Protein AF-A0A6P0NG51-F1 (afdb_monomer)

Mean predicted aligned error: 6.43 Å

Sequence (88 aa):
MILPLSACASDPSPEQLLEQNQERWETQKLDNYRYRLQVSCYCIGEVTKPVVVEIRNGETTSIVAADSGKPVNRKFFNTYDSVSKLFD

pLDDT: mean 90.43, std 10.58, range [52.81, 97.88]

Nearest PDB structures (foldseek):
  2na2-assembly1_A  TM=2.993E-01  e=1.565E+00  Homo sapiens
  7e8r-assembly1_A-2  TM=4.000E-01  e=6.142E+00  Peduovirus P2
  7zj1-assembly1_A  TM=2.453E-01  e=3.001E+00  Homo sapiens
  1ekz-assembly1_A  TM=2.412E-01  e=3.894E+00  Drosophila melanogaster
  8dfv-assembly1_K  TM=2.605E-01  e=4.734E+00  Drosophila melanogaster

Structure (mmCIF, N/CA/C/O backbone):
data_AF-A0A6P0NG51-F1
#
_entry.id   AF-A0A6P0NG51-F1
#
loop_
_atom_site.group_PDB
_atom_site.id
_atom_site.type_symbol
_atom_site.label_atom_id
_atom_site.label_alt_id
_atom_site.label_comp_id
_atom_site.label_asym_id
_atom_site.label_entity_id
_atom_site.label_seq_id
_atom_site.pdbx_PDB_ins_code
_atom_site.Cartn_x
_atom_site.Cartn_y
_atom_site.Cartn_z
_atom_site.occupancy
_atom_site.B_iso_or_equiv
_atom_site.auth_seq_id
_atom_site.auth_comp_id
_atom_site.auth_asym_id
_atom_site.auth_atom_id
_atom_site.pdbx_PDB_model_num
ATOM 1 N N . MET A 1 1 ? -46.561 19.056 21.856 1.00 52.81 1 MET A N 1
ATOM 2 C CA . MET A 1 1 ? -45.566 18.392 20.987 1.00 52.81 1 MET A CA 1
ATOM 3 C C . MET A 1 1 ? -44.284 19.199 21.071 1.00 52.81 1 MET A C 1
ATOM 5 O O . MET A 1 1 ? -44.316 20.371 20.726 1.00 52.81 1 MET A O 1
ATOM 9 N N . ILE A 1 2 ? -43.218 18.625 21.626 1.00 58.28 2 ILE A N 1
ATOM 10 C CA . ILE A 1 2 ? -41.908 19.279 21.759 1.00 58.28 2 ILE A CA 1
ATOM 11 C C . ILE A 1 2 ? -41.091 18.852 20.536 1.00 58.28 2 ILE A C 1
ATOM 13 O O . ILE A 1 2 ? -40.855 17.661 20.356 1.00 58.28 2 ILE A O 1
ATOM 17 N N . LEU A 1 3 ? -40.734 19.803 19.672 1.00 56.31 3 LEU A N 1
ATOM 18 C CA . LEU A 1 3 ? -39.812 19.590 18.555 1.00 56.31 3 LEU A CA 1
ATOM 19 C C . LEU A 1 3 ? -38.386 19.545 19.125 1.00 56.31 3 LEU A C 1
ATOM 21 O O . LEU A 1 3 ? -37.951 20.555 19.684 1.00 56.31 3 LEU A O 1
ATOM 25 N N . PRO A 1 4 ? -37.658 18.417 19.041 1.00 64.62 4 PRO A N 1
ATOM 26 C CA . PRO A 1 4 ? -36.261 18.400 19.437 1.00 64.62 4 PRO A CA 1
ATOM 27 C C . PRO A 1 4 ? -35.471 19.305 18.486 1.00 64.62 4 PRO A C 1
ATOM 29 O O . PRO A 1 4 ? -35.603 19.213 17.265 1.00 64.62 4 PRO A O 1
ATOM 32 N N . LEU A 1 5 ? -34.660 20.195 19.056 1.00 55.72 5 LEU A N 1
ATOM 33 C CA . LEU A 1 5 ? -33.636 20.924 18.319 1.00 55.72 5 LEU A CA 1
ATOM 34 C C . LEU A 1 5 ? -32.648 19.895 17.769 1.00 55.72 5 LEU A C 1
ATOM 36 O O . LEU A 1 5 ? -31.833 19.349 18.510 1.00 55.72 5 LEU A O 1
ATOM 40 N N . SER A 1 6 ? -32.740 19.611 16.472 1.00 66.44 6 SER A N 1
ATOM 41 C CA . SER A 1 6 ? -31.675 18.913 15.765 1.00 66.44 6 SER A CA 1
ATOM 42 C C . SER A 1 6 ? -30.487 19.867 15.726 1.00 66.44 6 SER A C 1
ATOM 44 O O . SER 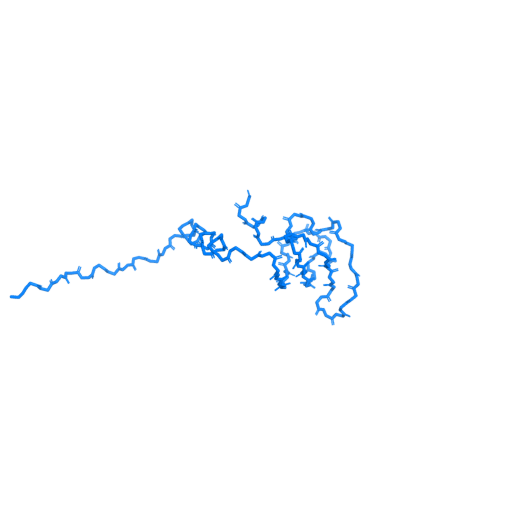A 1 6 ? -30.513 20.861 15.002 1.00 66.44 6 SER A O 1
ATOM 46 N N . ALA A 1 7 ? -29.469 19.605 16.544 1.00 63.12 7 ALA A N 1
ATOM 47 C CA . ALA A 1 7 ? -28.177 20.243 16.363 1.00 63.12 7 ALA A CA 1
ATOM 48 C C . ALA A 1 7 ? -27.706 19.928 14.936 1.00 63.12 7 ALA A C 1
ATOM 50 O O . ALA A 1 7 ? -27.757 18.769 14.515 1.00 63.12 7 ALA A O 1
ATOM 51 N N . CYS A 1 8 ? -27.288 20.939 14.173 1.00 68.38 8 CYS A N 1
ATOM 52 C CA . CYS A 1 8 ? -26.509 20.686 12.968 1.00 68.38 8 CYS A CA 1
ATOM 53 C C . CYS A 1 8 ? -25.279 19.900 13.422 1.00 68.38 8 CYS A C 1
ATOM 55 O O . CYS A 1 8 ? -24.507 20.407 14.236 1.00 68.38 8 CYS A O 1
ATOM 57 N N . ALA A 1 9 ? -25.137 18.651 12.980 1.00 69.50 9 ALA A N 1
ATOM 58 C CA . ALA A 1 9 ? -23.911 17.915 13.225 1.00 69.50 9 ALA A CA 1
ATOM 59 C C . ALA A 1 9 ? -22.780 18.705 12.559 1.00 69.50 9 ALA A C 1
ATOM 61 O O . ALA A 1 9 ? -22.842 18.977 11.361 1.00 69.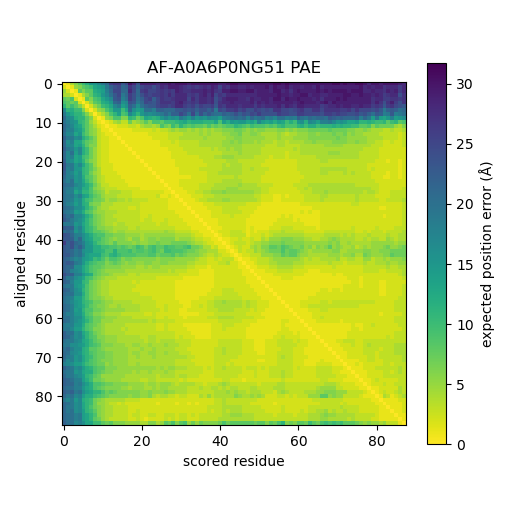50 9 ALA A O 1
ATOM 62 N N . SER A 1 10 ? -21.807 19.145 13.352 1.00 75.94 10 SER A N 1
ATOM 63 C CA . SER A 1 10 ? -20.559 19.698 12.839 1.00 75.94 10 SER A CA 1
ATOM 64 C C . SER A 1 10 ? -19.901 18.660 11.935 1.00 75.94 10 SER A C 1
ATOM 66 O O . SER A 1 10 ? -20.007 17.461 12.213 1.00 75.94 10 SER A O 1
ATOM 68 N N . ASP A 1 11 ? -19.199 19.100 10.891 1.00 86.81 11 ASP A N 1
ATOM 69 C CA . ASP A 1 11 ? -18.364 18.182 10.124 1.00 86.81 11 ASP A CA 1
ATOM 70 C C . ASP A 1 11 ? -17.367 17.493 11.072 1.00 86.81 11 ASP A C 1
ATOM 72 O O . ASP A 1 11 ? -16.800 18.159 11.950 1.00 86.81 11 ASP A O 1
ATOM 76 N N . PRO A 1 12 ? -17.173 16.168 10.947 1.00 88.06 12 PRO A N 1
ATOM 77 C CA . PRO A 1 12 ? -16.201 15.459 11.760 1.00 88.06 12 PRO A CA 1
ATOM 78 C C . PRO A 1 12 ? -14.807 16.043 11.527 1.00 88.06 12 PRO A C 1
ATOM 80 O O . PRO A 1 12 ? -14.432 16.366 10.395 1.00 88.06 12 PRO A O 1
ATOM 83 N N . SER A 1 13 ? -14.030 16.165 12.600 1.00 93.88 13 SER A N 1
ATOM 84 C CA . SER A 1 13 ? -12.632 16.564 12.493 1.00 93.88 13 SER A CA 1
ATOM 85 C C . SER A 1 13 ? -11.840 15.536 11.667 1.00 93.88 13 SER A C 1
ATOM 87 O O . SER A 1 13 ? -12.268 14.384 11.527 1.00 93.88 13 SER A O 1
ATOM 89 N N . PRO A 1 14 ? -10.673 15.906 11.117 1.00 94.25 14 PRO A N 1
ATOM 90 C CA . PRO A 1 14 ? -9.804 14.958 10.424 1.00 94.25 14 PRO A CA 1
ATOM 91 C C . PRO A 1 14 ? -9.469 13.712 11.258 1.00 94.25 14 PRO A C 1
ATOM 93 O O . PRO A 1 14 ? -9.438 12.609 10.718 1.00 94.25 14 PRO A O 1
ATOM 96 N N . GLU A 1 15 ? -9.284 13.869 12.569 1.00 93.88 15 GLU A N 1
ATOM 97 C CA . GLU A 1 15 ? -9.017 12.769 13.502 1.00 93.88 15 GLU A CA 1
ATOM 98 C C . GLU A 1 15 ? -10.233 11.841 13.620 1.00 93.88 15 GLU A C 1
ATOM 100 O O . 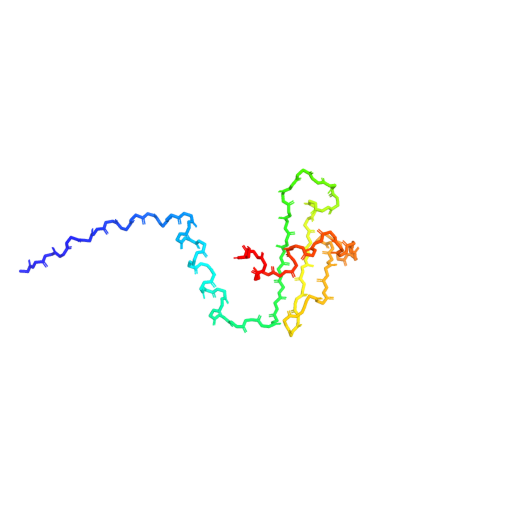GLU A 1 15 ? -10.105 10.628 13.476 1.00 93.88 15 GLU A O 1
ATOM 105 N N . GLN A 1 16 ? -11.436 12.408 13.761 1.00 94.88 16 GLN A N 1
ATOM 106 C CA . GLN A 1 16 ? -12.680 11.631 13.797 1.00 94.88 16 GLN A CA 1
ATOM 107 C C . GLN A 1 16 ? -12.948 10.905 12.474 1.00 94.88 16 GLN A C 1
ATOM 109 O O . GLN A 1 16 ? -13.522 9.816 12.465 1.00 94.88 16 GLN A O 1
ATOM 114 N N . LEU A 1 17 ? -12.565 11.503 11.343 1.00 94.88 17 LEU A N 1
ATOM 115 C CA . LEU A 1 17 ? -12.647 10.859 10.034 1.00 94.88 17 LEU A CA 1
ATOM 116 C C . LEU A 1 17 ? -11.645 9.710 9.906 1.00 94.88 17 LEU A C 1
ATOM 118 O O . LEU A 1 17 ? -11.986 8.691 9.303 1.00 94.88 17 LEU A O 1
ATOM 122 N N . LEU A 1 18 ? -10.433 9.858 10.445 1.00 94.50 18 LEU A N 1
ATOM 123 C CA . LEU A 1 18 ? -9.431 8.795 10.446 1.00 94.50 18 LEU A CA 1
ATOM 124 C C . LEU A 1 18 ? -9.930 7.586 11.245 1.00 94.50 18 LEU A C 1
ATOM 126 O O . LEU A 1 18 ? -9.990 6.490 10.689 1.00 94.50 18 LEU A O 1
ATOM 130 N N . GLU A 1 19 ? -10.391 7.808 12.478 1.00 95.44 19 GLU A N 1
ATOM 131 C CA . GLU A 1 19 ? -10.951 6.764 13.351 1.00 95.44 19 GLU A CA 1
ATOM 132 C C . GLU A 1 19 ? -12.143 6.053 12.691 1.00 95.44 19 GLU A C 1
ATOM 134 O O . GLU A 1 19 ? -12.156 4.828 12.570 1.00 95.44 19 GLU A O 1
ATOM 139 N N . GLN A 1 20 ? -13.108 6.806 12.148 1.00 95.88 20 GLN A N 1
ATOM 140 C CA . GLN A 1 20 ? -14.266 6.219 11.461 1.00 95.88 20 GLN A CA 1
ATOM 141 C C . GLN A 1 20 ? -13.874 5.364 10.249 1.00 95.88 20 GLN A C 1
ATOM 143 O O . GLN A 1 20 ? -14.519 4.351 9.968 1.00 95.88 20 GLN A O 1
ATOM 148 N N . ASN A 1 21 ? -12.859 5.770 9.483 1.00 95.81 21 ASN A N 1
ATOM 149 C CA . ASN A 1 21 ? -12.405 4.987 8.333 1.00 95.81 21 ASN A CA 1
ATOM 150 C C . ASN A 1 21 ? -11.592 3.759 8.755 1.00 95.81 21 ASN A C 1
ATOM 152 O O . ASN A 1 21 ? -11.714 2.723 8.099 1.00 95.81 21 ASN A O 1
ATOM 156 N N . GLN A 1 22 ? -10.838 3.845 9.853 1.00 96.44 22 GLN A N 1
ATOM 157 C CA . GLN A 1 22 ? -10.155 2.698 10.442 1.00 96.44 22 GLN A CA 1
ATOM 158 C C . GLN A 1 22 ? -11.163 1.645 10.917 1.00 96.44 22 GLN A C 1
ATOM 160 O O . GLN A 1 22 ? -11.089 0.493 10.492 1.00 96.44 22 GLN A O 1
ATOM 165 N N . GLU A 1 23 ? -12.183 2.044 11.681 1.00 97.19 23 GLU A N 1
ATOM 166 C CA . GLU A 1 23 ? -13.244 1.134 12.138 1.00 97.19 23 GLU A CA 1
ATOM 167 C C . GLU A 1 23 ? -13.977 0.469 10.964 1.00 97.19 23 GLU A C 1
ATOM 169 O O . GLU A 1 23 ? -14.235 -0.742 10.964 1.00 97.19 23 GLU A O 1
ATOM 174 N N . ARG A 1 24 ? -14.295 1.249 9.920 1.00 96.50 24 ARG A N 1
ATOM 175 C CA . ARG A 1 24 ? -14.913 0.731 8.688 1.00 96.50 24 ARG A CA 1
ATOM 176 C C . ARG A 1 24 ? -14.017 -0.270 7.971 1.00 96.50 24 ARG A C 1
ATOM 178 O O . ARG A 1 24 ? -14.534 -1.224 7.391 1.00 96.50 24 ARG A O 1
ATOM 185 N N . TRP A 1 25 ? -12.708 -0.046 7.951 1.00 96.12 25 TRP A N 1
ATOM 186 C CA . TRP A 1 25 ? -11.751 -0.966 7.346 1.00 96.12 25 TRP A CA 1
ATOM 187 C C . TRP A 1 25 ? -11.673 -2.277 8.138 1.00 96.12 25 TRP A C 1
ATOM 189 O O . TRP A 1 25 ? -11.908 -3.350 7.578 1.00 96.12 25 TRP A O 1
ATOM 199 N N . GLU A 1 26 ? -11.444 -2.190 9.448 1.00 95.44 26 GLU A N 1
ATOM 200 C CA . GLU A 1 26 ? -11.290 -3.343 10.344 1.00 95.44 26 GLU A CA 1
ATOM 201 C C . GLU A 1 26 ? -12.555 -4.216 10.399 1.00 95.44 26 GLU A C 1
ATOM 203 O O . GLU A 1 26 ? -12.475 -5.449 10.385 1.00 95.44 26 GLU A O 1
ATOM 208 N N . THR A 1 27 ? -13.741 -3.597 10.368 1.00 97.69 27 THR A N 1
ATOM 209 C CA . THR A 1 27 ? -15.030 -4.313 10.394 1.00 97.69 27 THR A CA 1
ATOM 210 C C . THR A 1 27 ? -15.238 -5.207 9.170 1.00 97.69 27 THR A C 1
ATOM 212 O O . THR A 1 27 ? -15.909 -6.237 9.266 1.00 97.69 27 THR A O 1
ATOM 215 N N . GLN A 1 28 ? -14.662 -4.851 8.018 1.00 96.50 28 GLN A N 1
ATOM 216 C CA . GLN A 1 28 ? -14.847 -5.618 6.785 1.00 96.50 28 GLN A CA 1
ATOM 217 C C . GLN A 1 28 ? -14.047 -6.924 6.752 1.00 96.50 28 GLN A C 1
ATOM 219 O O . GLN A 1 28 ? -14.415 -7.816 5.988 1.00 96.50 28 GLN A O 1
ATOM 224 N N . LYS A 1 29 ? -12.984 -7.053 7.563 1.00 94.88 29 LYS A N 1
ATOM 225 C CA . LYS A 1 29 ? -12.147 -8.268 7.646 1.00 94.88 29 LYS A CA 1
ATOM 226 C C . LYS A 1 29 ? -11.703 -8.774 6.261 1.00 94.88 29 LYS A C 1
ATOM 228 O O . LYS A 1 29 ? -11.865 -9.946 5.925 1.00 94.88 29 LYS A O 1
ATOM 233 N N . LEU A 1 30 ? -11.213 -7.861 5.418 1.00 95.44 30 LEU A N 1
ATOM 234 C CA . LEU A 1 30 ? -10.813 -8.171 4.045 1.00 95.44 30 LEU A CA 1
ATOM 235 C C . LEU A 1 30 ? -9.414 -8.790 4.000 1.00 95.44 30 LEU A C 1
ATOM 237 O O . LEU A 1 30 ? -8.417 -8.091 4.154 1.00 95.44 30 LEU A O 1
ATOM 241 N N . ASP A 1 31 ? -9.339 -10.067 3.640 1.00 96.12 31 ASP A N 1
ATOM 242 C CA . ASP A 1 31 ? -8.056 -10.738 3.376 1.00 96.12 31 ASP A CA 1
ATOM 243 C C . ASP A 1 31 ? -7.656 -10.705 1.892 1.00 96.12 31 ASP A C 1
ATOM 245 O O . ASP A 1 31 ? -6.542 -11.078 1.524 1.00 96.12 31 ASP A O 1
ATOM 249 N N . ASN A 1 32 ? -8.574 -10.297 1.012 1.00 97.75 32 ASN A N 1
ATOM 250 C CA . ASN A 1 32 ? -8.394 -10.310 -0.436 1.00 97.75 32 ASN A CA 1
ATOM 251 C C . ASN A 1 32 ? -8.924 -9.014 -1.043 1.00 97.75 32 ASN A C 1
ATOM 253 O O . ASN A 1 32 ? -10.136 -8.802 -1.091 1.00 97.75 32 ASN A O 1
ATOM 257 N N . TYR A 1 33 ? -8.034 -8.159 -1.536 1.00 97.56 33 TYR A N 1
ATOM 258 C CA . TYR A 1 33 ? -8.423 -6.880 -2.123 1.00 97.56 33 TYR A CA 1
ATOM 259 C C . TYR A 1 33 ? -7.352 -6.343 -3.070 1.00 97.56 33 TYR A C 1
ATOM 261 O O . TYR A 1 33 ? -6.224 -6.832 -3.137 1.00 97.56 33 TYR A O 1
ATOM 269 N N . ARG A 1 34 ? -7.734 -5.329 -3.844 1.00 97.06 34 ARG A N 1
ATOM 270 C CA . ARG A 1 34 ? -6.857 -4.638 -4.786 1.00 97.06 34 ARG A CA 1
ATOM 271 C C . ARG A 1 34 ? -7.179 -3.156 -4.774 1.00 97.06 34 ARG A C 1
ATOM 273 O O . ARG A 1 34 ? -8.352 -2.793 -4.823 1.00 97.06 34 ARG A O 1
ATOM 280 N N . TYR A 1 35 ? -6.154 -2.316 -4.775 1.00 96.31 35 TYR A N 1
ATOM 281 C CA . TYR A 1 35 ? -6.318 -0.864 -4.794 1.00 96.31 35 TYR A CA 1
ATOM 282 C C . TYR A 1 35 ? -5.263 -0.192 -5.671 1.00 96.31 35 TYR A C 1
ATOM 284 O O . TYR A 1 35 ? -4.247 -0.788 -6.036 1.00 96.31 35 TYR A O 1
ATOM 292 N N . ARG A 1 36 ? -5.538 1.059 -6.045 1.00 96.62 36 ARG A N 1
ATOM 293 C CA . ARG A 1 36 ? -4.594 1.930 -6.744 1.00 96.62 36 ARG A CA 1
ATOM 294 C C . ARG A 1 36 ? -3.944 2.850 -5.718 1.00 96.62 36 ARG A C 1
ATOM 296 O O . ARG A 1 36 ? -4.651 3.578 -5.029 1.00 96.62 36 ARG A O 1
ATOM 303 N N . LEU A 1 37 ? -2.620 2.826 -5.647 1.00 95.19 37 LEU A N 1
ATOM 304 C CA . LEU A 1 37 ? -1.821 3.674 -4.769 1.00 95.19 37 LEU A CA 1
ATOM 305 C C . LEU A 1 37 ? -1.135 4.761 -5.595 1.00 95.19 37 LEU A C 1
ATOM 307 O O . LEU A 1 37 ? -0.546 4.469 -6.635 1.00 95.19 37 LEU A O 1
ATOM 311 N N . GLN A 1 38 ? -1.172 5.998 -5.109 1.00 94.38 38 GLN A N 1
ATOM 312 C CA . GLN A 1 38 ? -0.339 7.088 -5.602 1.00 94.38 38 GLN A CA 1
ATOM 313 C C . GLN A 1 38 ? 0.281 7.798 -4.403 1.00 94.38 38 GLN A C 1
ATOM 315 O O . GLN A 1 38 ? -0.436 8.307 -3.545 1.00 94.38 38 GLN A O 1
ATOM 320 N N . VAL A 1 39 ? 1.611 7.827 -4.351 1.00 91.56 39 VAL A N 1
ATOM 321 C CA . VAL A 1 39 ? 2.348 8.473 -3.265 1.00 91.56 39 VAL A CA 1
ATOM 322 C C . VAL A 1 39 ? 2.747 9.877 -3.703 1.00 91.56 39 VAL A C 1
ATOM 324 O O . VAL A 1 39 ? 3.365 10.060 -4.752 1.00 91.56 39 VAL A O 1
ATOM 327 N N . SER A 1 40 ? 2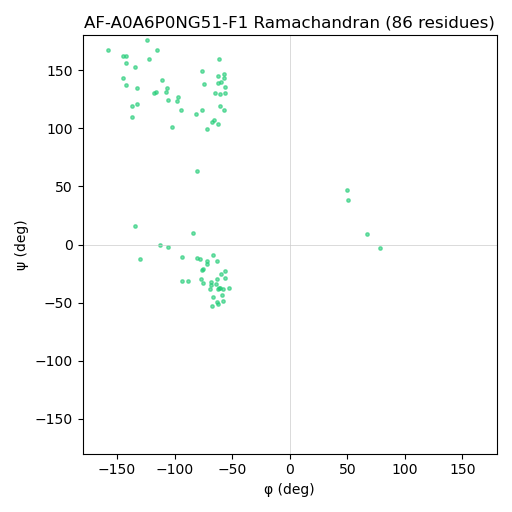.409 10.875 -2.891 1.00 91.62 40 SER A N 1
ATOM 328 C CA . SER A 1 40 ? 2.868 12.250 -3.083 1.00 91.62 40 SER A CA 1
ATOM 329 C C . SER A 1 40 ? 3.996 12.546 -2.098 1.00 91.62 40 SER A C 1
ATOM 331 O O . SER A 1 40 ? 3.746 12.784 -0.920 1.00 91.62 40 SER A O 1
ATOM 333 N N . CYS A 1 41 ? 5.244 12.509 -2.572 1.00 89.12 41 CYS A N 1
ATOM 334 C CA . CYS A 1 41 ? 6.436 12.822 -1.783 1.00 89.12 41 CYS A CA 1
ATOM 335 C C . CYS A 1 41 ? 7.515 13.524 -2.615 1.00 89.12 41 CYS A C 1
ATOM 337 O O . CYS A 1 41 ? 7.529 13.438 -3.843 1.00 89.12 41 CYS A O 1
ATOM 339 N N . TYR A 1 42 ? 8.469 14.170 -1.936 1.00 92.12 42 TYR A N 1
ATOM 340 C CA . TYR A 1 42 ? 9.723 14.629 -2.543 1.00 92.12 42 TYR A CA 1
ATOM 341 C C . TYR A 1 42 ? 10.721 13.461 -2.656 1.00 92.12 42 TYR A C 1
ATOM 343 O O . TYR A 1 42 ? 11.749 13.403 -1.987 1.00 92.12 42 TYR A O 1
ATOM 351 N N . CYS A 1 43 ? 10.343 12.467 -3.451 1.00 87.81 43 CYS A N 1
ATOM 352 C CA . CYS A 1 43 ? 11.030 11.194 -3.653 1.00 87.81 43 CYS A CA 1
ATOM 353 C C . CYS A 1 43 ? 11.328 10.999 -5.150 1.00 87.81 43 CYS A C 1
ATOM 355 O O . CYS A 1 43 ? 10.952 11.823 -5.985 1.00 87.81 43 CYS A O 1
ATOM 357 N N . ILE A 1 44 ? 12.023 9.918 -5.519 1.00 87.75 44 ILE A N 1
ATOM 358 C CA . ILE A 1 44 ? 12.308 9.640 -6.934 1.00 87.75 44 ILE A CA 1
ATOM 359 C C . ILE A 1 44 ? 11.005 9.436 -7.722 1.00 87.75 44 ILE A C 1
ATOM 361 O O . ILE A 1 44 ? 10.045 8.846 -7.224 1.00 87.75 44 ILE A O 1
ATOM 365 N N . GLY A 1 45 ? 10.988 9.879 -8.981 1.00 87.31 45 GLY A N 1
ATOM 366 C CA . GLY A 1 45 ? 9.773 9.896 -9.806 1.00 87.31 45 GLY A CA 1
ATOM 367 C C . GLY A 1 45 ? 9.160 8.523 -10.110 1.00 87.31 45 GLY A C 1
ATOM 368 O O . GLY A 1 45 ? 8.023 8.455 -10.558 1.00 87.31 45 GLY A O 1
ATOM 369 N N . GLU A 1 46 ? 9.878 7.422 -9.879 1.00 85.81 46 GLU A N 1
ATOM 370 C CA . GLU A 1 46 ? 9.303 6.074 -9.980 1.00 85.81 46 GLU A CA 1
ATOM 371 C C . GLU A 1 46 ? 8.275 5.805 -8.869 1.00 85.81 46 GLU A C 1
ATOM 373 O O . GLU A 1 46 ? 7.262 5.163 -9.124 1.00 85.81 46 GLU A O 1
ATOM 378 N N . VAL A 1 47 ? 8.491 6.346 -7.664 1.00 90.31 47 VAL A N 1
ATOM 379 C CA . VAL A 1 47 ? 7.615 6.125 -6.496 1.00 90.31 47 VAL A CA 1
ATOM 380 C C . VAL A 1 47 ? 6.332 6.947 -6.585 1.00 90.31 47 VAL A C 1
ATOM 382 O O . VAL A 1 47 ? 5.287 6.529 -6.092 1.00 90.31 47 VAL A O 1
ATOM 385 N N . THR A 1 48 ? 6.389 8.107 -7.241 1.00 93.62 48 THR A N 1
ATOM 386 C CA . THR A 1 48 ? 5.230 8.998 -7.384 1.00 9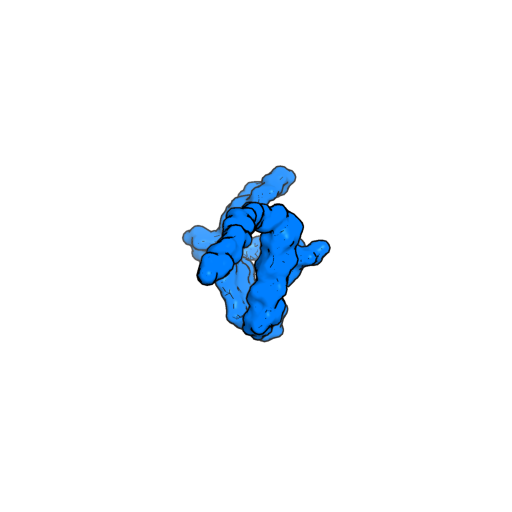3.62 48 THR A CA 1
ATOM 387 C C . THR A 1 48 ? 4.270 8.569 -8.493 1.00 93.62 48 THR A C 1
ATOM 389 O O . THR A 1 48 ? 3.146 9.074 -8.572 1.00 93.62 48 THR A O 1
ATOM 392 N N . LYS A 1 49 ? 4.674 7.623 -9.350 1.00 94.38 49 LYS A N 1
ATOM 393 C CA . LYS A 1 49 ? 3.795 7.049 -10.371 1.00 94.38 49 LYS A CA 1
ATOM 394 C C . LYS A 1 49 ? 2.789 6.087 -9.732 1.00 94.38 49 LYS A C 1
ATOM 396 O O . LYS A 1 49 ? 3.175 5.280 -8.890 1.00 94.38 49 LYS A O 1
ATOM 401 N N . PRO A 1 50 ? 1.510 6.116 -10.148 1.00 96.25 50 PRO A N 1
ATOM 402 C CA . PRO A 1 50 ? 0.518 5.219 -9.582 1.00 96.25 50 PRO A CA 1
ATOM 403 C C . PRO A 1 50 ? 0.833 3.740 -9.828 1.00 96.25 50 PRO A C 1
ATOM 405 O O . PRO A 1 50 ? 1.186 3.342 -10.943 1.00 96.25 50 PRO A O 1
ATOM 408 N N . VAL A 1 51 ? 0.602 2.919 -8.809 1.00 96.94 51 VAL A N 1
ATOM 409 C CA . VAL A 1 51 ? 0.708 1.456 -8.867 1.00 96.94 51 VAL A CA 1
ATOM 410 C C . VAL A 1 51 ? -0.614 0.802 -8.481 1.00 96.94 51 VAL A C 1
ATOM 412 O O . VAL A 1 51 ? -1.470 1.417 -7.844 1.00 96.94 51 VAL A O 1
ATOM 415 N N . VAL A 1 52 ? -0.798 -0.448 -8.887 1.00 97.81 52 VAL A N 1
ATOM 416 C CA . VAL A 1 52 ? -1.877 -1.317 -8.418 1.00 97.81 52 VAL A CA 1
ATOM 417 C C . VAL A 1 52 ? -1.265 -2.340 -7.476 1.00 97.81 52 VAL A C 1
ATOM 419 O O . VAL A 1 52 ? -0.328 -3.042 -7.859 1.00 97.81 52 VAL A O 1
ATOM 422 N N . VAL A 1 53 ? -1.799 -2.408 -6.261 1.00 97.31 53 VAL A N 1
ATOM 423 C CA . VAL A 1 53 ? -1.373 -3.338 -5.213 1.00 97.31 53 VAL A CA 1
ATOM 424 C C . VAL A 1 53 ? -2.454 -4.402 -5.054 1.00 97.31 53 VAL A C 1
ATOM 426 O O . VAL A 1 53 ? -3.639 -4.071 -4.969 1.00 97.31 53 VAL A O 1
ATOM 429 N N . GLU A 1 54 ? -2.057 -5.672 -5.041 1.00 97.88 54 GLU A N 1
ATOM 430 C CA . GLU A 1 54 ? -2.949 -6.811 -4.824 1.00 97.88 54 GLU A CA 1
ATOM 431 C C . GLU A 1 54 ? -2.558 -7.568 -3.559 1.00 97.88 54 GLU A C 1
ATOM 433 O O . GLU A 1 54 ? -1.387 -7.901 -3.359 1.00 97.88 54 GLU A O 1
ATOM 438 N N . ILE A 1 55 ? -3.560 -7.827 -2.719 1.00 97.44 55 ILE A N 1
ATOM 439 C CA . ILE A 1 55 ? -3.437 -8.545 -1.458 1.00 97.44 55 ILE A CA 1
ATOM 440 C C . ILE A 1 55 ? -4.255 -9.824 -1.570 1.00 97.44 55 ILE A C 1
ATOM 442 O O . ILE A 1 55 ? -5.419 -9.788 -1.988 1.00 97.44 55 ILE A O 1
ATOM 446 N N . ARG A 1 56 ? -3.649 -10.951 -1.194 1.00 97.88 56 ARG A N 1
ATOM 447 C CA . ARG A 1 56 ? -4.319 -12.250 -1.072 1.00 97.88 56 ARG A CA 1
ATOM 448 C C . ARG A 1 56 ? -3.933 -12.891 0.246 1.00 97.88 56 ARG A C 1
ATOM 450 O O . ARG A 1 56 ? -2.754 -12.921 0.579 1.00 97.88 56 ARG A O 1
ATOM 457 N N . ASN A 1 57 ? -4.918 -13.426 0.962 1.00 96.19 57 ASN A N 1
ATOM 458 C CA . ASN A 1 57 ? -4.737 -14.022 2.289 1.00 96.19 57 ASN A CA 1
ATOM 459 C C . ASN A 1 57 ? -3.974 -13.098 3.261 1.00 96.19 57 ASN A C 1
ATOM 461 O O . ASN A 1 57 ? -3.115 -13.556 4.007 1.00 96.19 57 ASN A O 1
ATOM 465 N N . GLY A 1 58 ? -4.245 -11.791 3.203 1.00 94.19 58 GLY A N 1
ATOM 466 C CA . GLY A 1 58 ? -3.602 -10.787 4.057 1.00 94.19 58 GLY A CA 1
ATOM 467 C C . GLY A 1 58 ? -2.188 -10.367 3.633 1.00 94.19 58 GLY A C 1
ATOM 468 O O . GLY A 1 58 ? -1.633 -9.448 4.230 1.00 94.19 58 GLY A O 1
ATOM 469 N N . GLU A 1 59 ? -1.614 -10.963 2.584 1.00 94.56 59 GLU A N 1
ATOM 470 C CA . GLU A 1 59 ? -0.259 -10.654 2.117 1.00 94.56 59 GLU A CA 1
ATOM 471 C C . GLU A 1 59 ? -0.249 -9.932 0.766 1.00 94.56 59 GLU A C 1
ATOM 473 O O . GLU A 1 59 ? -1.001 -10.269 -0.153 1.00 94.56 59 GLU A O 1
ATOM 478 N N . THR A 1 60 ? 0.657 -8.964 0.609 1.00 96.06 60 THR A N 1
ATOM 479 C CA . THR A 1 60 ? 0.911 -8.292 -0.671 1.00 96.06 60 THR A CA 1
ATOM 480 C C . THR A 1 60 ? 1.490 -9.282 -1.684 1.00 96.06 60 THR A C 1
ATOM 482 O O . THR A 1 60 ? 2.675 -9.631 -1.633 1.00 96.06 60 THR A O 1
ATOM 485 N N . THR A 1 61 ? 0.699 -9.695 -2.671 1.00 96.62 61 THR A N 1
ATOM 486 C CA . THR A 1 61 ? 1.132 -10.652 -3.700 1.00 96.62 61 THR A CA 1
ATOM 487 C C . THR A 1 61 ? 1.675 -9.972 -4.949 1.00 96.62 61 THR A C 1
ATOM 489 O O . THR A 1 61 ? 2.596 -10.499 -5.576 1.00 96.62 61 THR A O 1
ATOM 492 N N . SER A 1 62 ? 1.173 -8.781 -5.290 1.00 96.44 62 SER A N 1
ATOM 493 C CA . SER A 1 62 ? 1.576 -8.061 -6.501 1.00 96.44 62 SER A CA 1
ATOM 494 C C . SER A 1 62 ? 1.616 -6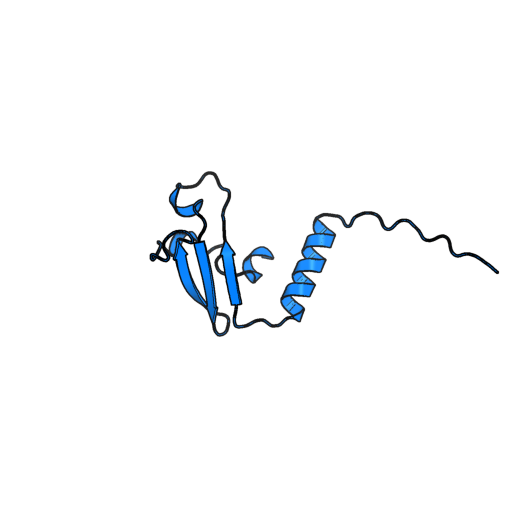.552 -6.297 1.00 96.44 62 SER A C 1
ATOM 496 O O . SER A 1 62 ? 0.769 -5.981 -5.615 1.00 96.44 62 SER A O 1
ATOM 498 N N . ILE A 1 63 ? 2.599 -5.911 -6.931 1.00 97.00 63 ILE A N 1
ATOM 499 C CA . ILE A 1 63 ? 2.654 -4.462 -7.125 1.00 97.00 63 ILE A CA 1
ATOM 500 C C . ILE A 1 63 ? 3.106 -4.227 -8.563 1.00 97.00 63 ILE A C 1
ATOM 502 O O . ILE A 1 63 ? 4.201 -4.650 -8.947 1.00 97.00 63 ILE A O 1
ATOM 506 N N . VAL A 1 64 ? 2.268 -3.565 -9.355 1.00 97.56 64 VAL A N 1
ATOM 507 C CA . VAL A 1 64 ? 2.541 -3.287 -10.772 1.00 97.56 64 VAL A CA 1
ATOM 508 C C . VAL A 1 64 ? 2.218 -1.844 -11.122 1.00 97.56 64 VAL A C 1
ATOM 510 O O . VAL A 1 64 ? 1.343 -1.230 -10.512 1.00 97.56 64 VAL A O 1
ATOM 513 N N . ALA A 1 65 ? 2.899 -1.297 -12.124 1.00 97.12 65 ALA A N 1
ATOM 514 C CA . ALA A 1 65 ? 2.614 0.041 -12.623 1.00 97.12 65 ALA A CA 1
ATOM 515 C C . ALA A 1 65 ? 1.169 0.117 -13.144 1.00 97.12 65 ALA A C 1
ATOM 517 O O . ALA A 1 65 ? 0.739 -0.724 -13.937 1.00 97.12 65 ALA A O 1
ATOM 518 N N . ALA A 1 66 ? 0.406 1.117 -12.702 1.00 97.56 66 ALA A N 1
ATOM 519 C CA . ALA A 1 66 ? -1.024 1.185 -12.997 1.00 97.56 66 ALA A CA 1
ATOM 520 C C . ALA A 1 66 ? -1.341 1.541 -14.461 1.00 97.56 66 ALA A C 1
ATOM 522 O O . ALA A 1 66 ? -2.487 1.411 -14.884 1.00 97.56 66 ALA A O 1
ATOM 523 N N . ASP A 1 67 ? -0.353 2.031 -15.211 1.00 96.56 67 ASP A N 1
ATOM 524 C CA . ASP A 1 67 ? -0.467 2.396 -16.625 1.00 96.56 67 ASP A CA 1
ATOM 525 C C . ASP A 1 67 ? -0.186 1.224 -17.580 1.00 96.56 67 ASP A C 1
ATOM 527 O O . ASP A 1 67 ? -0.759 1.154 -18.663 1.00 96.56 67 ASP A O 1
ATOM 531 N N . SER A 1 68 ? 0.694 0.305 -17.186 1.00 97.00 68 SER A N 1
ATOM 532 C CA . SER A 1 68 ? 1.290 -0.693 -18.077 1.00 97.00 68 SER A CA 1
ATOM 533 C C . SER A 1 68 ? 1.208 -2.121 -17.548 1.00 97.00 68 SER A C 1
ATOM 535 O O . SER A 1 68 ? 1.503 -3.056 -18.289 1.00 97.00 68 SER A O 1
ATOM 537 N N . GLY A 1 69 ? 0.852 -2.309 -16.274 1.00 97.19 69 GLY A N 1
ATOM 538 C CA . GLY A 1 69 ? 0.831 -3.616 -15.615 1.00 97.19 69 GLY A CA 1
ATOM 539 C C . GLY A 1 69 ? 2.216 -4.245 -15.436 1.00 97.19 69 GLY A C 1
ATOM 540 O O . GLY A 1 69 ? 2.315 -5.409 -15.056 1.00 97.19 69 GLY A O 1
ATOM 541 N N . LYS A 1 70 ? 3.296 -3.503 -15.714 1.00 96.94 70 LYS A N 1
ATOM 542 C CA . LYS A 1 70 ? 4.666 -4.009 -15.593 1.00 96.94 70 LYS A CA 1
ATOM 543 C C . LYS A 1 70 ? 5.103 -4.076 -14.124 1.00 96.94 70 LYS A C 1
ATOM 545 O O . LYS A 1 70 ? 4.678 -3.230 -13.333 1.00 96.94 70 LYS A O 1
ATOM 550 N N . PRO A 1 71 ? 5.976 -5.032 -13.756 1.00 95.25 71 PRO A N 1
ATOM 551 C CA . PRO A 1 71 ? 6.578 -5.071 -12.428 1.00 95.25 71 PRO A CA 1
ATOM 552 C C . PRO A 1 71 ? 7.321 -3.773 -12.100 1.00 95.25 71 PRO A C 1
ATOM 554 O O . PRO A 1 71 ? 7.972 -3.188 -12.966 1.00 95.25 71 PRO A O 1
ATOM 557 N N . VAL A 1 72 ? 7.250 -3.365 -10.837 1.00 94.38 72 VAL A N 1
ATOM 558 C CA . VAL A 1 72 ? 8.003 -2.233 -10.274 1.00 94.38 72 VAL A CA 1
ATOM 559 C C . VAL A 1 72 ? 8.984 -2.730 -9.216 1.00 94.38 72 VAL A C 1
ATOM 561 O O . VAL A 1 72 ? 8.878 -3.867 -8.737 1.00 94.38 72 VAL A O 1
ATOM 564 N N . ASN A 1 73 ? 9.918 -1.882 -8.786 1.00 93.50 73 ASN A N 1
ATOM 565 C CA . ASN A 1 73 ? 10.721 -2.199 -7.610 1.00 93.50 73 ASN A CA 1
ATOM 566 C C . ASN A 1 73 ? 9.870 -2.099 -6.329 1.00 93.50 73 ASN A C 1
ATOM 568 O O . ASN A 1 73 ? 9.661 -1.022 -5.771 1.00 93.50 73 ASN A O 1
ATOM 572 N N . ARG A 1 74 ? 9.406 -3.254 -5.838 1.00 92.00 74 ARG A N 1
ATOM 573 C CA . ARG A 1 74 ? 8.511 -3.364 -4.671 1.00 92.00 74 ARG A CA 1
ATOM 574 C C . ARG A 1 74 ? 9.058 -2.702 -3.404 1.00 92.00 74 ARG A C 1
ATOM 576 O O . ARG A 1 74 ? 8.270 -2.209 -2.607 1.00 92.00 74 ARG A O 1
ATOM 583 N N . LYS A 1 75 ? 10.387 -2.629 -3.241 1.00 91.12 75 LYS A N 1
ATOM 584 C CA . LYS A 1 75 ? 11.024 -2.059 -2.039 1.00 91.12 75 LYS A CA 1
ATOM 585 C C . LYS A 1 75 ? 10.642 -0.602 -1.792 1.00 91.12 75 LYS A C 1
ATOM 587 O O . LYS A 1 75 ? 10.677 -0.163 -0.648 1.00 91.12 75 LYS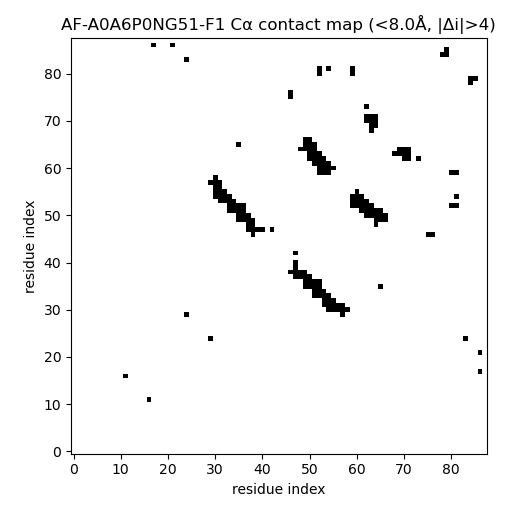 A O 1
ATOM 592 N N . PHE A 1 76 ? 10.266 0.133 -2.836 1.00 90.81 76 PHE A N 1
ATOM 593 C CA . PHE A 1 76 ? 9.837 1.521 -2.703 1.00 90.81 76 PHE A CA 1
ATOM 594 C C . PHE A 1 76 ? 8.458 1.689 -2.052 1.00 90.81 76 PHE A C 1
ATOM 596 O O . PHE A 1 76 ? 8.141 2.785 -1.602 1.00 90.81 76 PHE A O 1
ATOM 603 N N . PHE A 1 77 ? 7.653 0.626 -1.983 1.00 91.62 77 PHE A N 1
ATOM 604 C CA . PHE A 1 77 ? 6.256 0.695 -1.550 1.00 91.62 77 PHE A CA 1
ATOM 605 C C . PHE A 1 77 ? 5.988 -0.002 -0.212 1.00 91.62 77 PHE A C 1
ATOM 607 O O . PHE A 1 77 ? 4.864 0.058 0.264 1.00 91.62 77 PHE A O 1
ATOM 614 N N . ASN A 1 78 ? 6.993 -0.611 0.430 1.00 89.56 78 ASN A N 1
ATOM 615 C CA . ASN A 1 78 ? 6.830 -1.399 1.664 1.00 89.56 78 ASN A CA 1
ATOM 616 C C . ASN A 1 78 ? 6.163 -0.641 2.830 1.00 89.56 78 ASN A C 1
ATOM 618 O O . ASN A 1 78 ? 5.631 -1.274 3.739 1.00 89.56 78 ASN A O 1
ATOM 622 N N . THR A 1 79 ? 6.213 0.691 2.839 1.00 87.75 79 THR A N 1
ATOM 623 C CA . THR A 1 79 ? 5.549 1.523 3.855 1.00 87.75 79 THR A CA 1
ATOM 624 C C . THR A 1 79 ? 4.036 1.624 3.634 1.00 87.75 79 THR A C 1
ATOM 626 O O . THR A 1 79 ? 3.310 1.889 4.577 1.00 87.75 79 THR A O 1
ATOM 629 N N . TYR A 1 80 ? 3.544 1.386 2.413 1.00 87.00 80 TYR A N 1
ATOM 630 C CA . TYR A 1 80 ? 2.162 1.675 2.000 1.00 87.00 80 TYR A CA 1
ATOM 631 C C . TYR A 1 80 ? 1.508 0.519 1.221 1.00 87.00 80 TYR A C 1
ATOM 633 O O . TYR A 1 80 ? 0.522 0.726 0.510 1.00 87.00 80 TYR A O 1
ATOM 641 N N . ASP A 1 81 ? 2.083 -0.685 1.273 1.00 88.81 81 ASP A N 1
ATOM 642 C CA . ASP A 1 81 ? 1.671 -1.840 0.462 1.00 88.81 81 ASP A CA 1
ATOM 643 C C . ASP A 1 81 ? 0.495 -2.638 1.051 1.00 88.81 81 ASP A C 1
ATOM 645 O O . ASP A 1 81 ? 0.143 -3.693 0.532 1.00 88.81 81 ASP A O 1
ATOM 649 N N . SER A 1 82 ? -0.155 -2.108 2.087 1.00 94.38 82 SER A N 1
ATOM 6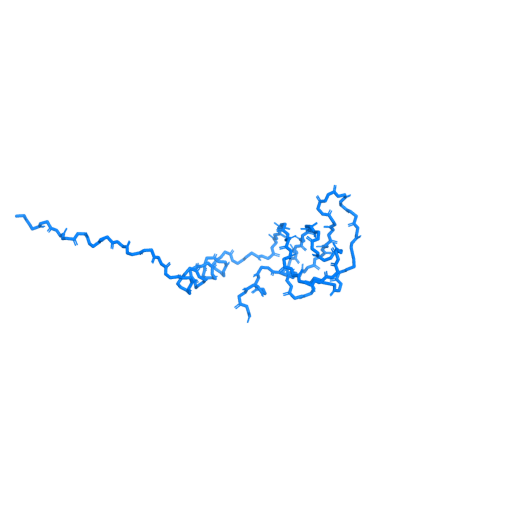50 C CA . SER A 1 82 ? -1.487 -2.518 2.524 1.00 94.38 82 SER A CA 1
ATOM 651 C C . SER A 1 82 ? -2.281 -1.294 2.983 1.00 94.38 82 SER A C 1
ATOM 653 O O . SER A 1 82 ? -1.700 -0.281 3.372 1.00 94.38 82 SER A O 1
ATOM 655 N N . VAL A 1 83 ? -3.614 -1.376 2.955 1.00 94.31 83 VAL A N 1
ATOM 656 C CA . VAL A 1 83 ? -4.459 -0.287 3.481 1.00 94.31 83 VAL A CA 1
ATOM 657 C C . VAL A 1 83 ? -4.328 -0.182 5.001 1.00 94.31 83 VAL A C 1
ATOM 659 O O . VAL A 1 83 ? -4.360 0.923 5.525 1.00 94.31 83 VAL A O 1
ATOM 662 N N . SER A 1 84 ? -4.099 -1.297 5.704 1.00 93.19 84 SER A N 1
ATOM 663 C CA . SER A 1 84 ? -3.894 -1.289 7.159 1.00 93.19 84 SER A CA 1
ATOM 664 C C . SER A 1 84 ? -2.718 -0.400 7.579 1.00 93.19 84 SER A C 1
ATOM 666 O O . SER A 1 84 ? -2.847 0.343 8.54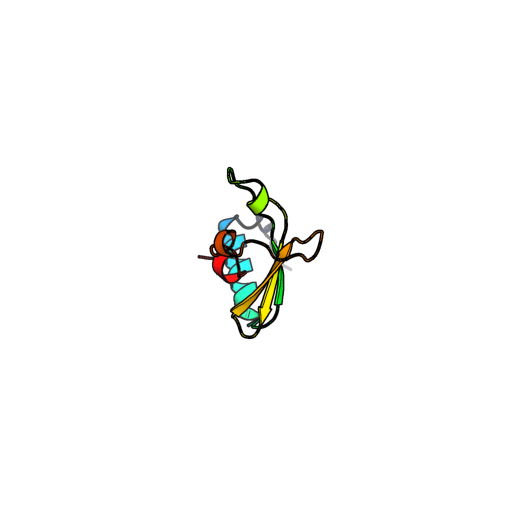0 1.00 93.19 84 SER A O 1
ATOM 668 N N . LYS A 1 85 ? -1.626 -0.379 6.799 1.00 91.62 85 LYS A N 1
ATOM 669 C CA . LYS A 1 85 ? -0.457 0.481 7.059 1.00 91.62 85 LYS A CA 1
ATOM 670 C C . LYS A 1 85 ? -0.726 1.983 6.918 1.00 91.62 85 LYS A C 1
ATOM 672 O O . LYS A 1 85 ? 0.149 2.780 7.224 1.00 91.62 85 LYS A O 1
ATOM 677 N N . LEU A 1 86 ? -1.893 2.391 6.411 1.00 88.25 86 LEU A N 1
ATOM 678 C CA . LEU A 1 86 ? -2.286 3.805 6.375 1.00 88.25 86 LEU A CA 1
ATOM 679 C C . LEU A 1 86 ? -2.784 4.312 7.737 1.00 88.25 86 LEU A C 1
ATOM 681 O O . LEU A 1 86 ? -2.960 5.520 7.886 1.00 88.25 86 LEU A O 1
ATOM 685 N N . PHE A 1 87 ? -3.039 3.406 8.685 1.00 90.50 87 PHE A N 1
ATOM 686 C CA . PHE A 1 87 ? -3.529 3.715 10.029 1.00 90.50 87 PHE A CA 1
ATOM 687 C C . PHE A 1 87 ? -2.455 3.564 11.126 1.00 90.50 87 PHE A C 1
ATOM 689 O O . PHE A 1 87 ? -2.752 3.849 12.283 1.00 90.50 87 PHE A O 1
ATOM 696 N N . ASP A 1 88 ? -1.239 3.133 10.768 1.00 83.50 88 ASP A N 1
ATOM 697 C CA . ASP A 1 88 ? -0.079 2.978 11.666 1.00 83.50 88 ASP A CA 1
ATOM 698 C C . ASP A 1 88 ? 0.794 4.249 11.694 1.00 83.50 88 ASP A C 1
ATOM 700 O O . ASP A 1 88 ? 1.302 4.604 12.786 1.00 83.50 88 ASP A O 1
#

Foldseek 3Di:
DDDDPPDPPDDDDPVRVLVVVLCVVVVVVDQWDKDKDADDDPDPPLRRQIWIWTGHRNDTPAIAGPVPRHHDDCVSCVCPNDVNSVSD

Secondary structure (DSSP, 8-state):
--------PPPPPHHHHHHHHHHHHHHH--SSEEEEE---SSS-TTTSS-EEEEEETTEEEEEEETTT--B--GGGSTTSSSSGGG--

Radius of gyration: 18.33 Å; Cα contacts (8 Å, |Δi|>4): 93; chains: 1; bounding box: 58×35×40 Å

Solvent-accessible surface area (backbone atoms only — not comparable to full-atom values): 5606 Å² total; per-residue (Å²): 135,85,81,79,82,77,73,79,79,71,81,73,49,73,67,55,49,50,53,55,50,50,54,57,52,64,74,63,68,74,38,63,52,72,49,79,47,66,48,90,69,104,61,64,72,76,60,48,45,47,27,35,41,32,31,50,84,70,37,69,75,46,55,22,34,62,90,75,66,43,82,57,76,62,81,78,40,71,74,63,62,46,77,71,50,77,78,113